Protein AF-A0A9E2RKD8-F1 (afdb_monomer)

Secondary structure (DSSP, 8-state):
-HHHHTT-TTSHHHHHHHHHHHHHHH-------EE-STT-EE---HHHHHHHHHHHHHHHHHHHHHHHHHHHHHHHHSPPPTT-PPPPPS-GGGHHHHHHHHHHHHHHH---HHHHHHHHHHHHHHHT-

pLDDT: mean 76.06, std 11.72, range [47.47, 91.69]

Sequence (129 aa):
AGLALVGLPPFSMFLSEFMVVSALATQSFASDTLHLGRFLTIIIAHDVRSLAIVTVLLVFAAALFGGFTYRLASMVWGTVPDGVRRGEQWDVGHIPLLVTVGAIVGLGLAIPEPVKRLMGRAVAILMVR

Nearest PDB structures (foldseek):
  8ro1-assembly1_A  TM=2.992E-01  e=6.709E+00  Caenorhabditis elegans
  3jb9-assembly1_A  TM=3.550E-01  e=9.077E+00  Schizosaccharomyces pombe 972h-
  7qtt-assembly1_a  TM=3.364E-01  e=9.077E+00  Homo sapiens

Mean predicted aligned error: 11.96 Å

Radius of gyration: 21.63 Å; Cα contacts (8 Å, |Δi|>4): 73; chains: 1; bounding box: 61×38×54 Å

Foldseek 3Di:
DVCLVLLDPLFPSVVVLVVVLVCLQPDQPPDQFDCPDPPDTDRDDRNNVSVVVSVVSVVVSVVSVVVSVVVVCCVVPNDDDPPDDDDDDDDPVCVVVVVVVVVRVVCSVDPDPVNVVVVVVVVVVVVVD

Solvent-accessible surface area (backbone atoms only — not comparable to full-atom values): 7680 Å² total; per-residue (Å²): 103,69,64,43,75,59,36,35,86,69,24,50,50,21,57,52,52,50,50,52,49,51,51,48,63,71,46,80,64,92,67,79,63,58,73,66,57,101,83,44,79,55,76,68,57,56,69,60,53,32,50,49,54,51,49,52,52,51,52,49,51,50,50,52,40,52,55,47,51,54,49,51,48,47,70,76,72,42,81,82,65,87,91,63,77,80,73,85,71,96,52,81,82,51,52,66,55,52,53,50,47,48,48,52,51,48,47,23,74,53,70,55,67,70,58,55,53,51,51,54,52,54,51,53,58,61,74,78,105

Structure (mmCIF, N/CA/C/O backbone):
data_AF-A0A9E2RKD8-F1
#
_entry.id   AF-A0A9E2RKD8-F1
#
loop_
_atom_site.group_PDB
_atom_site.id
_atom_site.type_symbol
_atom_site.label_atom_id
_atom_site.label_alt_id
_atom_site.label_comp_id
_atom_site.label_asym_id
_atom_site.label_entity_id
_atom_site.label_seq_id
_atom_site.pdbx_PDB_ins_code
_atom_site.Cartn_x
_atom_site.Cartn_y
_atom_site.Cartn_z
_atom_site.occupancy
_atom_site.B_iso_or_equiv
_atom_site.auth_seq_id
_atom_site.auth_comp_id
_atom_site.auth_asym_id
_atom_site.auth_atom_id
_atom_site.pdbx_PDB_model_num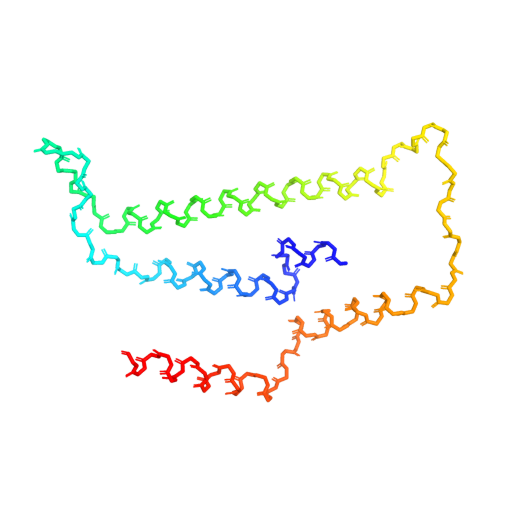
ATOM 1 N N . ALA A 1 1 ? -11.600 -1.571 4.860 1.00 60.06 1 ALA A N 1
ATOM 2 C CA . ALA A 1 1 ? -11.267 -0.560 3.833 1.00 60.06 1 ALA A CA 1
ATOM 3 C C . ALA A 1 1 ? -9.876 0.027 4.044 1.00 60.06 1 ALA A C 1
ATOM 5 O O . ALA A 1 1 ? -9.031 -0.171 3.189 1.00 60.06 1 ALA A O 1
ATOM 6 N N . GLY A 1 2 ? -9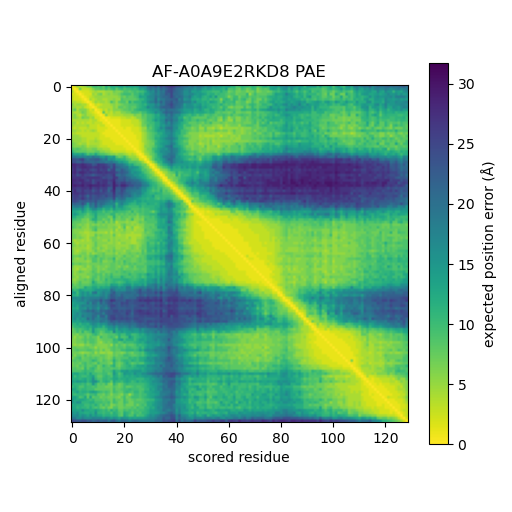.585 0.692 5.166 1.00 66.31 2 GLY A N 1
ATOM 7 C CA . GLY A 1 2 ? -8.310 1.406 5.265 1.00 66.31 2 GLY A CA 1
ATOM 8 C C . GLY A 1 2 ? -7.042 0.528 5.301 1.00 66.31 2 GLY A C 1
ATOM 9 O O . GLY A 1 2 ? -6.042 0.933 4.739 1.00 66.31 2 GLY A O 1
ATOM 10 N N . LEU A 1 3 ? -7.094 -0.719 5.792 1.00 67.44 3 LEU A N 1
ATOM 11 C CA . LEU A 1 3 ? -5.972 -1.668 5.632 1.00 67.44 3 LEU A CA 1
ATOM 12 C C . LEU A 1 3 ? -5.627 -1.950 4.153 1.00 67.44 3 LEU A C 1
ATOM 14 O O . LEU A 1 3 ? -4.468 -2.173 3.824 1.00 67.44 3 LEU A O 1
ATOM 18 N N . ALA A 1 4 ? -6.619 -1.891 3.256 1.00 64.06 4 ALA A N 1
ATOM 19 C CA . ALA A 1 4 ? -6.406 -2.037 1.818 1.00 64.06 4 ALA A CA 1
ATOM 20 C C . ALA A 1 4 ? -5.774 -0.789 1.186 1.00 64.06 4 ALA A C 1
ATOM 22 O O . ALA A 1 4 ? -5.008 -0.924 0.241 1.00 64.06 4 ALA A O 1
ATOM 23 N N . LEU A 1 5 ? -6.062 0.405 1.724 1.00 66.50 5 LEU A N 1
ATOM 24 C CA . LEU A 1 5 ? -5.463 1.670 1.272 1.00 66.50 5 LEU A CA 1
ATOM 25 C C . LEU A 1 5 ? -3.979 1.786 1.614 1.00 66.50 5 LEU A C 1
ATOM 27 O O . LEU A 1 5 ? -3.271 2.577 1.011 1.00 66.50 5 LEU A O 1
ATOM 31 N N . VAL A 1 6 ? -3.523 1.033 2.607 1.00 71.06 6 VAL A N 1
ATOM 32 C CA . VAL A 1 6 ? -2.149 1.117 3.116 1.00 71.06 6 VAL A CA 1
ATOM 33 C C . VAL A 1 6 ? -1.266 0.043 2.479 1.00 71.06 6 VAL A C 1
ATOM 35 O O . VAL A 1 6 ? -0.122 -0.146 2.867 1.00 71.06 6 VAL A O 1
ATOM 38 N N . GLY A 1 7 ? -1.801 -0.689 1.498 1.00 65.50 7 GLY A N 1
ATOM 39 C CA . GLY A 1 7 ? -1.028 -1.693 0.784 1.00 65.50 7 GLY A CA 1
ATOM 40 C C . GLY A 1 7 ? -0.624 -2.860 1.682 1.00 65.50 7 GLY A C 1
ATOM 41 O O . GLY A 1 7 ? 0.486 -3.357 1.571 1.00 65.50 7 GLY A O 1
ATOM 42 N N . LEU A 1 8 ? -1.493 -3.336 2.580 1.00 74.12 8 LEU A N 1
ATOM 43 C CA . LEU A 1 8 ? -1.217 -4.596 3.276 1.00 74.12 8 LEU A CA 1
ATOM 44 C C . LEU A 1 8 ? -1.438 -5.813 2.354 1.00 74.12 8 LEU A C 1
ATOM 46 O O . LEU A 1 8 ? -2.388 -5.822 1.562 1.00 74.12 8 LEU A O 1
ATOM 50 N N . PRO A 1 9 ? -0.651 -6.898 2.486 1.00 68.19 9 PRO A N 1
ATOM 51 C CA . PRO A 1 9 ? -1.057 -8.198 1.955 1.00 68.19 9 PRO A CA 1
ATOM 52 C C . PRO A 1 9 ? -2.385 -8.599 2.623 1.00 68.19 9 PRO A C 1
ATOM 54 O O . PRO A 1 9 ? -2.504 -8.416 3.839 1.00 68.19 9 PRO A O 1
ATOM 57 N N . PRO A 1 10 ? -3.401 -9.134 1.916 1.00 62.75 10 PRO A N 1
ATOM 58 C CA . PRO A 1 10 ? -3.460 -9.629 0.533 1.00 62.75 10 PRO A CA 1
ATOM 59 C C . PRO A 1 10 ? -4.192 -8.682 -0.453 1.00 62.75 10 PRO A C 1
ATOM 61 O O . PRO A 1 10 ? -4.844 -9.139 -1.393 1.00 62.75 10 PRO A O 1
ATOM 64 N N . PHE A 1 11 ? -4.182 -7.366 -0.222 1.00 73.94 11 PHE A N 1
ATOM 65 C CA . PHE A 1 11 ? -4.955 -6.421 -1.035 1.00 73.94 11 PHE A CA 1
ATOM 66 C C . PHE A 1 11 ? -4.253 -6.079 -2.359 1.00 73.94 11 PHE A C 1
ATOM 68 O O . PHE A 1 11 ? -3.028 -6.047 -2.447 1.00 73.94 11 PHE A O 1
ATOM 75 N N . SER A 1 12 ? -5.030 -5.765 -3.398 1.00 70.00 12 SER A N 1
ATOM 76 C CA . SER A 1 12 ? -4.511 -5.465 -4.745 1.00 70.00 12 SER A CA 1
ATOM 77 C C . SER A 1 12 ? -3.537 -4.279 -4.788 1.00 70.00 12 SER A C 1
ATOM 79 O O . SER A 1 12 ? -2.617 -4.273 -5.605 1.00 70.00 12 SER A O 1
ATOM 81 N N . MET A 1 13 ? -3.698 -3.302 -3.890 1.00 75.88 13 MET A N 1
ATOM 82 C CA . MET A 1 13 ? -2.819 -2.132 -3.790 1.00 75.88 13 MET A CA 1
ATOM 83 C C . MET A 1 13 ? -1.384 -2.514 -3.394 1.00 75.88 13 MET A C 1
ATOM 85 O O . MET A 1 13 ? -0.442 -2.008 -3.998 1.00 75.88 13 MET A O 1
ATOM 89 N N . PHE A 1 14 ? -1.216 -3.493 -2.493 1.00 76.62 14 PHE A N 1
ATOM 90 C CA . PHE A 1 14 ? 0.099 -4.031 -2.121 1.00 76.62 14 PHE A CA 1
ATOM 91 C C . PHE A 1 14 ? 0.832 -4.627 -3.324 1.00 76.62 14 PHE A C 1
ATOM 93 O O . PHE A 1 14 ? 2.001 -4.335 -3.553 1.00 76.62 14 PHE A O 1
ATOM 100 N N . LEU A 1 15 ? 0.138 -5.450 -4.120 1.00 72.38 15 LEU A N 1
ATOM 101 C CA . LEU A 1 15 ? 0.718 -6.080 -5.309 1.00 72.38 15 LEU A CA 1
ATOM 102 C C . LEU A 1 15 ? 1.177 -5.035 -6.331 1.00 72.38 15 LEU A C 1
ATOM 104 O O . LEU A 1 15 ? 2.231 -5.200 -6.940 1.00 72.38 15 LEU A O 1
ATOM 108 N N . SER A 1 16 ? 0.409 -3.956 -6.503 1.00 79.69 16 SER A N 1
ATOM 109 C CA . SER A 1 16 ? 0.779 -2.852 -7.390 1.00 79.69 16 SER A CA 1
ATOM 110 C C . SER A 1 16 ? 2.036 -2.132 -6.901 1.00 79.69 16 SER A C 1
ATOM 112 O O . SER A 1 16 ? 2.967 -1.938 -7.680 1.00 79.69 16 SER A O 1
ATOM 114 N N . GLU A 1 17 ? 2.086 -1.759 -5.622 1.00 79.38 17 GLU A N 1
ATOM 115 C CA . GLU A 1 17 ? 3.249 -1.084 -5.035 1.00 79.38 17 GLU A CA 1
ATOM 116 C C . GLU A 1 17 ? 4.491 -1.978 -5.069 1.00 79.38 17 GLU A C 1
ATOM 118 O O . GLU A 1 17 ? 5.556 -1.533 -5.488 1.00 79.38 17 GLU A O 1
ATOM 123 N N . PHE A 1 18 ? 4.349 -3.262 -4.736 1.00 80.25 18 PHE A N 1
ATOM 124 C CA . PHE A 1 18 ? 5.441 -4.228 -4.808 1.00 80.25 18 PHE A CA 1
ATOM 125 C C . PHE A 1 18 ? 5.963 -4.403 -6.240 1.00 80.25 18 PHE A C 1
ATOM 127 O O . PHE A 1 18 ? 7.175 -4.409 -6.454 1.00 80.25 18 PHE A O 1
ATOM 134 N N . MET A 1 19 ? 5.076 -4.483 -7.239 1.00 82.62 19 MET A N 1
ATOM 135 C CA . MET A 1 19 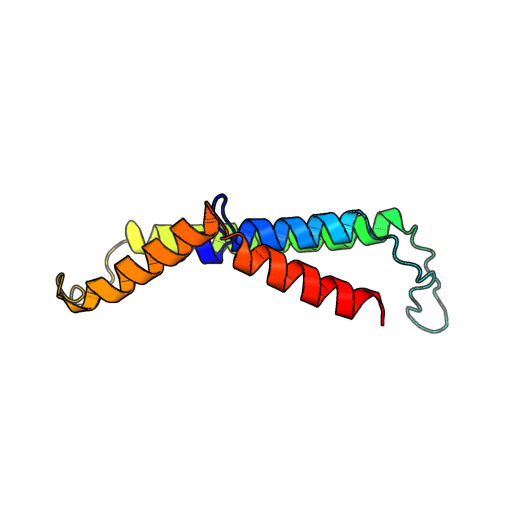? 5.488 -4.531 -8.645 1.00 82.62 19 MET A CA 1
ATOM 136 C C . MET A 1 19 ? 6.247 -3.267 -9.055 1.00 82.62 19 MET A C 1
ATOM 138 O O . MET A 1 19 ? 7.300 -3.385 -9.677 1.00 82.62 19 MET A O 1
ATOM 142 N N . VAL A 1 20 ? 5.785 -2.079 -8.655 1.00 83.00 20 VAL A N 1
ATOM 143 C CA . VAL A 1 20 ? 6.484 -0.813 -8.933 1.00 83.00 20 VAL A CA 1
ATOM 144 C C . VAL A 1 20 ? 7.862 -0.786 -8.271 1.00 83.00 20 VAL A C 1
ATOM 146 O O . VAL A 1 20 ? 8.845 -0.471 -8.936 1.00 83.00 20 VAL A O 1
ATOM 149 N N . VAL A 1 21 ? 7.961 -1.164 -6.994 1.00 81.94 21 VAL A N 1
ATOM 150 C CA . VAL A 1 21 ? 9.236 -1.205 -6.259 1.00 81.94 21 VAL A CA 1
ATOM 151 C C . VAL A 1 21 ? 10.199 -2.218 -6.865 1.00 81.94 21 VAL A C 1
ATOM 153 O O . VAL A 1 21 ? 11.375 -1.910 -7.038 1.00 81.94 21 VAL A O 1
ATOM 156 N N . SER A 1 22 ? 9.712 -3.407 -7.225 1.00 78.75 22 SER A N 1
ATOM 157 C CA . SER A 1 22 ? 10.532 -4.445 -7.855 1.00 78.75 22 SER A CA 1
ATOM 158 C C . SER A 1 22 ? 11.038 -4.005 -9.230 1.00 78.75 22 SER A C 1
ATOM 160 O O . SER A 1 22 ? 12.228 -4.134 -9.508 1.00 78.75 22 SER A O 1
ATOM 162 N N . ALA A 1 23 ? 10.178 -3.389 -10.048 1.00 80.00 23 ALA A N 1
ATOM 163 C CA . ALA A 1 23 ? 10.564 -2.832 -11.336 1.00 80.00 23 ALA A CA 1
ATOM 164 C C . ALA A 1 23 ? 11.634 -1.746 -11.165 1.00 80.00 23 ALA A C 1
ATOM 166 O O . ALA A 1 23 ? 12.659 -1.791 -11.842 1.00 80.00 23 ALA A O 1
ATOM 167 N N . LEU A 1 24 ? 11.440 -0.833 -10.209 1.00 75.69 24 LEU A N 1
ATOM 168 C CA . LEU A 1 24 ? 12.384 0.235 -9.884 1.00 75.69 24 LEU A CA 1
ATOM 169 C C . LEU A 1 24 ? 13.740 -0.310 -9.418 1.00 75.69 24 LEU A C 1
ATOM 171 O O . LEU A 1 24 ? 14.781 0.164 -9.864 1.00 75.69 24 LEU A O 1
ATOM 175 N N . ALA A 1 25 ? 13.725 -1.340 -8.569 1.00 72.31 25 ALA A N 1
ATOM 176 C CA . ALA A 1 25 ? 14.930 -1.999 -8.077 1.00 72.31 25 ALA A CA 1
ATOM 177 C C . ALA A 1 25 ? 15.719 -2.680 -9.206 1.00 72.31 25 ALA A C 1
ATOM 179 O O . ALA A 1 25 ? 16.945 -2.684 -9.182 1.00 72.31 25 ALA A O 1
ATOM 180 N N . THR A 1 26 ? 15.027 -3.227 -10.210 1.00 72.81 26 THR A N 1
ATOM 181 C CA . THR A 1 26 ? 15.659 -3.861 -11.382 1.00 72.81 26 THR A CA 1
ATOM 182 C C . THR A 1 26 ? 16.023 -2.883 -12.504 1.00 72.81 26 THR A C 1
ATOM 184 O O . THR A 1 26 ? 16.731 -3.262 -13.437 1.00 72.81 26 THR A O 1
ATOM 187 N N . GLN A 1 27 ? 15.551 -1.633 -12.450 1.00 68.38 27 GLN A N 1
ATOM 188 C CA . GLN A 1 27 ? 15.784 -0.642 -13.497 1.00 68.38 27 GLN A CA 1
ATOM 189 C C . GLN A 1 27 ? 17.164 0.013 -13.340 1.00 68.38 27 GLN A C 1
ATOM 191 O O . GLN A 1 27 ? 17.451 0.681 -12.347 1.00 68.38 27 GLN A O 1
ATOM 196 N N . SER A 1 28 ? 18.009 -0.126 -14.367 1.00 56.91 28 SER A N 1
ATOM 197 C CA . SER A 1 28 ? 19.261 0.628 -14.479 1.00 56.91 28 SER A CA 1
ATOM 198 C C . SER A 1 28 ? 18.969 2.040 -14.995 1.00 56.91 28 SER A C 1
ATOM 200 O O . SER A 1 28 ? 18.562 2.230 -16.144 1.00 56.91 28 SER A O 1
ATOM 202 N N . PHE A 1 29 ? 19.132 3.048 -14.137 1.00 58.78 29 PHE A N 1
ATOM 203 C CA . PHE A 1 29 ? 18.935 4.450 -14.509 1.00 58.78 29 PHE A CA 1
ATOM 204 C C . PHE A 1 29 ? 20.136 4.972 -15.307 1.00 58.78 29 PHE A C 1
ATOM 206 O O . PHE A 1 29 ? 21.134 5.408 -14.728 1.00 58.78 29 PHE A O 1
ATOM 213 N N . ALA A 1 30 ? 20.014 4.977 -16.635 1.00 48.84 30 ALA A N 1
ATOM 214 C CA . ALA A 1 30 ? 20.993 5.498 -17.594 1.00 48.84 30 ALA A CA 1
ATOM 215 C C . ALA A 1 30 ? 21.052 7.045 -17.624 1.00 48.84 30 ALA A C 1
ATOM 217 O O . ALA A 1 30 ? 20.830 7.682 -18.652 1.00 48.84 30 ALA A O 1
ATOM 218 N N . SER A 1 31 ? 21.291 7.692 -16.483 1.00 47.47 31 SER A N 1
ATOM 219 C CA . SER A 1 31 ? 21.522 9.144 -16.417 1.00 47.47 31 SER A CA 1
ATOM 220 C C . SER A 1 31 ? 22.723 9.436 -15.526 1.00 47.47 31 SER A C 1
ATOM 222 O O . SER A 1 31 ? 22.598 9.554 -14.302 1.00 47.47 31 SER A O 1
ATOM 224 N N . ASP A 1 32 ? 23.877 9.517 -16.184 1.00 51.25 32 ASP A N 1
ATOM 225 C CA . ASP A 1 32 ? 25.227 9.494 -15.611 1.00 51.25 32 ASP A CA 1
ATOM 226 C C . ASP A 1 32 ? 25.649 10.725 -14.805 1.00 51.25 32 ASP A C 1
ATOM 228 O O . ASP A 1 32 ? 26.680 10.692 -14.141 1.00 51.25 32 ASP A O 1
ATOM 232 N N . THR A 1 33 ? 24.891 11.818 -14.786 1.00 53.25 33 THR A N 1
ATOM 233 C CA . THR A 1 33 ? 25.367 13.037 -14.119 1.00 53.25 33 THR A CA 1
ATOM 234 C C . THR A 1 33 ? 24.230 13.810 -13.471 1.00 53.25 33 THR A C 1
ATOM 236 O O . THR A 1 33 ?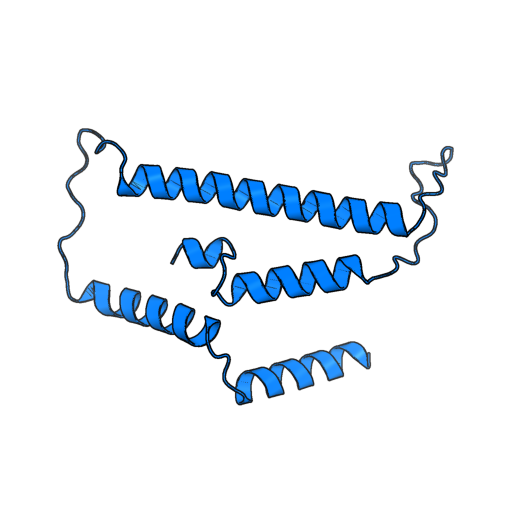 23.367 14.387 -14.129 1.00 53.25 33 THR A O 1
ATOM 239 N N . LEU A 1 34 ? 24.235 13.860 -12.138 1.00 52.41 34 LEU A N 1
ATOM 240 C CA . LEU A 1 34 ? 23.438 14.838 -11.409 1.00 52.41 34 LEU A CA 1
ATOM 241 C C . LEU A 1 34 ? 24.225 16.152 -11.438 1.00 52.41 34 LEU A C 1
ATOM 243 O O . LEU A 1 34 ? 25.191 16.327 -10.699 1.00 52.41 34 LEU A O 1
ATOM 247 N N . HIS A 1 35 ? 23.855 17.054 -12.347 1.00 50.41 35 HIS A N 1
ATOM 248 C CA . HIS A 1 35 ? 24.453 18.385 -12.439 1.00 50.41 35 HIS A CA 1
ATOM 249 C C . HIS A 1 35 ? 23.918 19.275 -11.309 1.00 50.41 35 HIS A C 1
ATOM 251 O O . HIS A 1 35 ? 22.988 20.059 -11.506 1.00 50.41 35 HIS A O 1
ATOM 257 N N . LEU A 1 36 ? 24.496 19.167 -10.110 1.00 53.53 36 LEU A N 1
ATOM 258 C CA . LEU A 1 36 ? 24.217 20.092 -9.010 1.00 53.53 36 LEU A CA 1
ATOM 259 C C . LEU A 1 36 ? 25.048 21.376 -9.212 1.00 53.53 36 LEU A C 1
ATOM 261 O O . LEU A 1 36 ? 26.051 21.622 -8.546 1.00 53.53 36 LEU A O 1
ATOM 265 N N . GLY A 1 37 ? 24.654 22.180 -10.204 1.00 55.22 37 GLY A N 1
ATOM 266 C CA . GLY A 1 37 ? 25.365 23.400 -10.597 1.00 55.22 37 GLY A CA 1
ATOM 267 C C . GLY A 1 37 ? 26.670 23.154 -11.371 1.00 55.22 37 GLY A C 1
ATOM 268 O O . GLY A 1 37 ? 27.179 22.041 -11.467 1.00 55.22 37 GLY A O 1
ATOM 269 N N . ARG A 1 38 ? 27.223 24.231 -11.949 1.00 59.00 38 ARG A N 1
ATOM 270 C CA . ARG A 1 38 ? 28.363 24.231 -12.896 1.00 59.00 38 ARG A CA 1
ATOM 271 C C . ARG A 1 38 ? 29.684 23.649 -12.348 1.00 59.00 38 ARG A C 1
ATOM 273 O O . ARG A 1 38 ? 30.635 23.541 -13.110 1.00 59.00 38 ARG A O 1
ATOM 280 N N . PHE A 1 39 ? 29.771 23.294 -11.066 1.00 53.25 39 PHE A N 1
ATOM 281 C CA . PHE A 1 39 ? 31.051 23.016 -10.400 1.00 53.25 39 PHE A CA 1
ATOM 282 C C . PHE A 1 39 ? 31.182 21.654 -9.705 1.00 53.25 39 PHE A C 1
ATOM 284 O O . PHE A 1 39 ? 32.301 21.305 -9.340 1.00 53.25 39 PHE A O 1
ATOM 291 N N . LEU A 1 40 ? 30.113 20.870 -9.530 1.00 49.84 40 LEU A N 1
ATOM 292 C CA . LEU A 1 40 ? 30.202 19.607 -8.788 1.00 49.84 40 LEU A CA 1
ATOM 293 C C . LEU A 1 40 ? 29.488 18.470 -9.526 1.00 49.84 40 LEU A C 1
ATOM 295 O O . LEU A 1 40 ? 28.281 18.275 -9.396 1.00 49.84 40 LEU A O 1
ATOM 299 N N . THR A 1 41 ? 30.253 17.702 -10.299 1.00 52.59 41 THR A N 1
ATOM 300 C CA . THR A 1 41 ? 29.772 16.470 -10.931 1.00 52.59 41 THR A CA 1
ATOM 301 C C . THR A 1 41 ? 30.015 15.307 -9.972 1.00 52.59 41 THR A C 1
ATOM 303 O O . THR A 1 41 ? 31.131 14.801 -9.877 1.00 52.59 41 THR A O 1
ATOM 306 N N . ILE A 1 42 ? 28.987 14.893 -9.228 1.00 58.97 42 ILE A N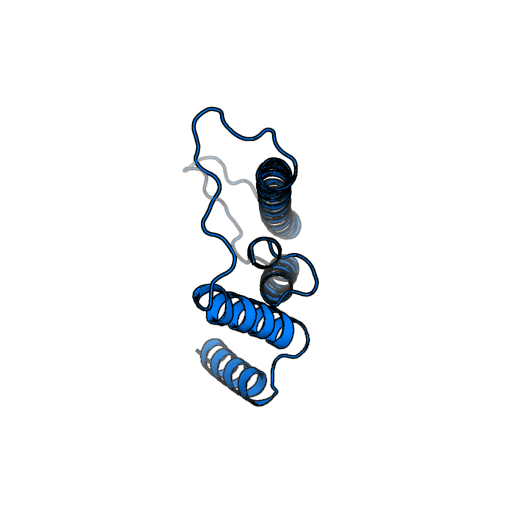 1
ATOM 307 C CA . ILE A 1 42 ? 29.052 13.682 -8.400 1.00 58.97 42 ILE A CA 1
ATOM 308 C C . ILE A 1 42 ? 28.694 12.490 -9.294 1.00 58.97 42 ILE A C 1
ATOM 310 O O . ILE A 1 42 ? 27.552 12.361 -9.738 1.00 58.97 42 ILE A O 1
ATOM 314 N N . ILE A 1 43 ? 29.672 11.622 -9.559 1.00 56.50 43 ILE A N 1
ATOM 315 C CA . ILE A 1 43 ? 29.478 10.358 -10.278 1.00 56.50 43 ILE A CA 1
ATOM 316 C C . ILE A 1 43 ? 28.883 9.363 -9.276 1.00 56.50 43 ILE A C 1
ATOM 318 O O . ILE A 1 43 ? 29.595 8.747 -8.486 1.00 56.50 43 ILE A O 1
ATOM 322 N N . ILE A 1 44 ? 27.555 9.274 -9.236 1.00 59.25 44 ILE A N 1
ATOM 323 C CA . ILE A 1 44 ? 26.843 8.317 -8.380 1.00 59.25 44 ILE A CA 1
ATOM 324 C C . ILE A 1 44 ? 26.701 7.017 -9.169 1.00 59.25 44 ILE A C 1
ATOM 326 O O . ILE A 1 44 ? 26.039 7.013 -10.204 1.00 59.25 44 ILE A O 1
ATOM 330 N N . ALA A 1 45 ? 27.279 5.923 -8.666 1.00 59.94 45 ALA A N 1
ATOM 331 C CA . ALA A 1 45 ? 27.090 4.592 -9.239 1.00 59.94 45 ALA A CA 1
ATOM 332 C C . ALA A 1 45 ? 25.590 4.243 -9.338 1.00 59.94 45 ALA A C 1
ATOM 334 O O . ALA A 1 45 ? 24.826 4.487 -8.397 1.00 59.94 45 ALA A O 1
ATOM 335 N N . HIS A 1 46 ? 25.167 3.675 -10.471 1.00 60.44 46 HIS A N 1
ATOM 336 C CA . HIS A 1 46 ? 23.753 3.422 -10.794 1.00 60.44 46 HIS A CA 1
ATOM 337 C C . HIS A 1 46 ? 23.024 2.587 -9.728 1.00 60.44 46 HIS A C 1
ATOM 339 O O . HIS A 1 46 ? 21.881 2.900 -9.383 1.00 60.44 46 HIS A O 1
ATOM 345 N N . ASP A 1 47 ? 23.712 1.606 -9.137 1.00 61.44 47 ASP A N 1
ATOM 346 C CA . ASP A 1 47 ? 23.167 0.744 -8.081 1.00 61.44 47 ASP A CA 1
ATOM 347 C C . ASP A 1 47 ? 22.815 1.536 -6.815 1.00 61.44 47 ASP A C 1
ATOM 349 O O . ASP A 1 47 ? 21.771 1.320 -6.200 1.00 61.44 47 ASP A O 1
ATOM 353 N N . VAL A 1 48 ? 23.643 2.524 -6.457 1.00 67.62 48 VAL A N 1
ATOM 354 C CA . VAL A 1 48 ? 23.450 3.344 -5.252 1.00 67.62 48 VAL A CA 1
ATOM 355 C C . VAL A 1 48 ? 22.232 4.255 -5.404 1.00 67.62 48 VAL A C 1
ATOM 357 O O . VAL A 1 48 ? 21.501 4.469 -4.438 1.00 67.62 48 VAL A O 1
ATOM 360 N N . ARG A 1 49 ? 21.965 4.764 -6.615 1.00 67.38 49 ARG A N 1
ATOM 361 C CA . ARG A 1 49 ? 20.792 5.613 -6.875 1.00 67.38 49 ARG A CA 1
ATOM 362 C C . ARG A 1 49 ? 19.490 4.819 -6.810 1.00 67.38 49 ARG A C 1
ATOM 364 O O . ARG A 1 49 ? 18.561 5.270 -6.145 1.00 67.38 49 ARG A O 1
ATOM 371 N N . SER A 1 50 ? 19.416 3.667 -7.480 1.00 68.31 50 SER A N 1
ATOM 372 C CA . SER A 1 50 ? 18.212 2.824 -7.434 1.00 68.31 50 SER A CA 1
ATOM 373 C C . SER A 1 50 ? 17.916 2.391 -5.996 1.00 68.31 50 SER A C 1
ATOM 375 O O . SER A 1 50 ? 16.805 2.593 -5.501 1.00 68.31 50 SER A O 1
ATOM 377 N N . LEU A 1 51 ? 18.946 1.942 -5.271 1.00 77.56 51 LEU A N 1
ATOM 378 C CA . LEU A 1 51 ? 18.826 1.556 -3.868 1.00 77.56 51 LEU A CA 1
ATOM 379 C C . LEU A 1 51 ? 18.368 2.731 -2.992 1.00 77.56 51 LEU A C 1
ATOM 381 O O . LEU A 1 51 ? 17.499 2.546 -2.140 1.00 77.56 51 LEU A O 1
ATOM 385 N N . ALA A 1 52 ? 18.872 3.946 -3.228 1.00 80.88 52 ALA A N 1
ATOM 386 C CA . ALA A 1 52 ? 18.424 5.138 -2.511 1.00 80.88 52 ALA A CA 1
ATOM 387 C C . ALA A 1 52 ? 16.939 5.450 -2.762 1.00 80.88 52 ALA A C 1
ATOM 389 O O . ALA A 1 52 ? 16.206 5.691 -1.803 1.00 80.88 52 ALA A O 1
ATOM 390 N N . ILE A 1 53 ? 16.466 5.403 -4.013 1.00 80.44 53 ILE A N 1
ATOM 391 C CA . ILE A 1 53 ? 15.053 5.678 -4.330 1.00 80.44 53 ILE A CA 1
ATOM 392 C C . ILE A 1 53 ? 14.147 4.595 -3.726 1.00 80.44 53 ILE A C 1
ATOM 394 O O . ILE A 1 53 ? 13.142 4.927 -3.095 1.00 80.44 53 ILE A O 1
ATOM 398 N N . VAL A 1 54 ? 14.518 3.316 -3.853 1.00 83.19 54 VAL A N 1
ATOM 399 C CA . VAL A 1 54 ? 13.790 2.197 -3.230 1.00 83.19 54 VAL A CA 1
ATOM 400 C C . VAL A 1 54 ? 13.732 2.372 -1.714 1.00 83.19 54 VAL A C 1
ATOM 402 O O . VAL A 1 54 ? 12.665 2.238 -1.122 1.00 83.19 54 VAL A O 1
ATOM 405 N N . THR A 1 55 ? 14.850 2.736 -1.086 1.00 85.00 55 THR A N 1
ATOM 406 C CA . THR A 1 55 ? 14.913 2.967 0.364 1.00 85.00 55 THR A CA 1
ATOM 407 C C . THR A 1 55 ? 13.989 4.105 0.785 1.00 85.00 55 THR A C 1
ATOM 409 O O . THR A 1 55 ? 13.224 3.942 1.732 1.00 85.00 55 THR A O 1
ATOM 412 N N . VAL A 1 56 ? 14.000 5.235 0.070 1.00 87.25 56 VAL A N 1
ATOM 413 C CA . VAL A 1 56 ? 13.091 6.359 0.346 1.00 87.25 56 VAL A CA 1
ATOM 414 C C . VAL A 1 56 ? 11.635 5.913 0.229 1.00 87.25 56 VAL A C 1
ATOM 416 O O . VAL A 1 56 ? 10.842 6.186 1.129 1.00 87.25 56 VAL A O 1
ATOM 419 N N . LEU A 1 57 ? 11.283 5.186 -0.833 1.00 84.50 57 LEU A N 1
ATOM 420 C CA . LEU A 1 57 ? 9.920 4.703 -1.042 1.00 84.50 57 LEU A CA 1
ATOM 421 C C . LEU A 1 57 ? 9.484 3.743 0.076 1.00 84.50 57 LEU A C 1
ATOM 423 O O . LEU A 1 57 ? 8.391 3.902 0.617 1.00 84.50 57 LEU A O 1
ATOM 427 N N . LEU A 1 58 ? 10.350 2.815 0.492 1.00 85.38 58 LEU A N 1
ATOM 428 C CA . LEU A 1 58 ? 10.079 1.906 1.610 1.00 85.38 58 LEU A CA 1
ATOM 429 C C . LEU A 1 58 ? 9.917 2.645 2.944 1.00 85.38 58 LEU A C 1
ATOM 431 O O . LEU A 1 58 ? 9.034 2.298 3.726 1.00 85.38 58 LEU A O 1
ATOM 435 N N . VAL A 1 59 ? 10.719 3.682 3.201 1.00 88.88 59 VAL A N 1
ATOM 436 C CA . VAL A 1 59 ? 10.574 4.524 4.400 1.00 88.88 59 VAL A CA 1
ATOM 437 C C . VAL A 1 59 ? 9.229 5.251 4.392 1.00 88.88 59 VAL A C 1
ATOM 439 O O . VAL A 1 59 ? 8.536 5.260 5.411 1.00 88.88 59 VAL A O 1
ATOM 442 N N . PHE A 1 60 ? 8.819 5.811 3.252 1.00 85.81 60 PHE A N 1
ATOM 443 C CA . PHE A 1 60 ? 7.499 6.429 3.107 1.00 85.81 60 PHE A CA 1
ATOM 444 C C . PHE A 1 60 ? 6.369 5.418 3.312 1.00 85.81 60 PHE A C 1
ATOM 446 O O . PHE A 1 60 ? 5.434 5.703 4.061 1.00 85.81 60 PHE A O 1
ATOM 453 N N . ALA A 1 61 ? 6.469 4.230 2.714 1.00 82.50 61 ALA A N 1
ATOM 454 C CA . ALA A 1 61 ? 5.493 3.160 2.898 1.00 82.50 61 ALA A CA 1
ATOM 455 C C . ALA A 1 61 ? 5.382 2.752 4.378 1.00 82.50 61 ALA A C 1
ATOM 457 O O . ALA A 1 61 ? 4.278 2.670 4.915 1.00 82.50 61 ALA A O 1
ATOM 458 N N . ALA A 1 62 ? 6.511 2.592 5.076 1.00 85.81 62 ALA A N 1
ATOM 459 C CA . ALA A 1 62 ? 6.538 2.288 6.506 1.00 85.81 62 ALA A CA 1
ATOM 460 C C . ALA A 1 62 ? 5.919 3.409 7.359 1.00 85.81 62 ALA A C 1
ATOM 462 O O . ALA A 1 62 ? 5.155 3.128 8.284 1.00 85.81 62 ALA A O 1
ATOM 463 N N . ALA A 1 63 ? 6.199 4.677 7.042 1.00 88.38 63 ALA A N 1
ATOM 464 C CA . ALA A 1 63 ? 5.625 5.821 7.746 1.00 88.38 63 ALA A CA 1
ATOM 465 C C . ALA A 1 63 ? 4.104 5.926 7.538 1.00 88.38 63 ALA A C 1
ATOM 467 O O . ALA A 1 63 ? 3.364 6.122 8.504 1.00 88.38 63 ALA A O 1
ATOM 468 N N . LEU A 1 64 ? 3.627 5.744 6.301 1.00 85.75 64 LEU A N 1
ATOM 469 C CA . LEU A 1 64 ? 2.198 5.703 5.979 1.00 85.75 64 LEU A CA 1
ATOM 470 C C . LEU A 1 64 ? 1.510 4.538 6.691 1.00 85.75 64 LEU A C 1
ATOM 472 O O . LEU A 1 64 ? 0.446 4.723 7.286 1.00 85.75 64 LEU A O 1
ATOM 476 N N . PHE A 1 65 ? 2.150 3.368 6.706 1.00 82.38 65 PHE A N 1
ATOM 477 C CA . PHE A 1 65 ? 1.660 2.198 7.421 1.00 82.38 65 PHE A CA 1
ATOM 478 C C . PHE A 1 65 ? 1.546 2.425 8.925 1.00 82.38 65 PHE A C 1
ATOM 480 O O . PHE A 1 65 ? 0.484 2.185 9.511 1.00 82.38 65 PHE A O 1
ATOM 487 N N . GLY A 1 66 ? 2.606 2.935 9.549 1.00 86.19 66 GLY A N 1
ATOM 488 C CA . GLY A 1 66 ? 2.620 3.248 10.974 1.00 86.19 66 GLY A CA 1
ATOM 489 C C . GLY A 1 66 ? 1.578 4.304 11.341 1.00 86.19 66 GLY A C 1
ATOM 490 O O . GLY A 1 66 ? 0.775 4.088 12.249 1.00 86.19 66 GLY A O 1
ATOM 491 N N . GLY A 1 67 ? 1.533 5.415 10.600 1.00 85.94 67 GLY A N 1
ATOM 492 C CA . GLY A 1 67 ? 0.591 6.510 10.843 1.00 85.94 67 GLY A CA 1
ATOM 493 C C . GLY A 1 67 ? -0.867 6.083 10.683 1.00 85.94 67 GLY A C 1
ATOM 494 O O . GLY A 1 67 ? -1.711 6.401 11.526 1.00 85.94 67 GLY A O 1
ATOM 495 N N . PHE A 1 68 ? -1.167 5.301 9.648 1.00 84.75 68 PHE A N 1
ATOM 496 C CA . PHE A 1 68 ? -2.503 4.759 9.454 1.00 84.75 68 PHE A CA 1
ATOM 497 C C . PHE A 1 68 ? -2.889 3.761 10.550 1.00 84.75 68 PHE A C 1
ATOM 499 O O . PHE A 1 68 ? -3.990 3.851 11.091 1.00 84.75 68 PHE A O 1
ATOM 506 N N . THR A 1 69 ? -1.993 2.838 10.909 1.00 84.25 69 THR A N 1
ATOM 507 C CA . THR A 1 69 ? -2.256 1.837 11.955 1.00 84.25 69 THR A CA 1
ATOM 508 C C . THR A 1 69 ? -2.495 2.509 13.302 1.00 84.25 69 THR A C 1
ATOM 510 O O . THR A 1 69 ? -3.456 2.171 13.989 1.00 84.25 69 THR A O 1
ATOM 513 N N . TYR A 1 70 ? -1.699 3.525 13.648 1.00 86.94 70 TYR A N 1
ATOM 514 C CA . TYR A 1 70 ? -1.908 4.347 14.840 1.00 86.94 70 TYR A CA 1
ATOM 515 C C . TYR A 1 70 ? -3.282 5.036 14.830 1.00 86.94 70 TYR A C 1
ATOM 517 O O . TYR A 1 70 ? -4.011 5.035 15.829 1.00 86.94 70 TYR A O 1
ATOM 525 N N . ARG A 1 71 ? -3.683 5.591 13.681 1.00 85.19 71 ARG A N 1
ATOM 526 C CA . ARG A 1 71 ? -4.985 6.248 13.546 1.00 85.19 71 ARG A CA 1
ATOM 527 C C . ARG A 1 71 ? -6.140 5.255 13.648 1.00 85.19 71 ARG A C 1
ATOM 529 O O . ARG A 1 71 ? -7.126 5.534 14.320 1.00 85.19 71 ARG A O 1
ATOM 536 N N . LEU A 1 72 ? -6.020 4.088 13.026 1.00 85.62 72 LEU A N 1
ATOM 537 C CA . LEU A 1 72 ? -7.045 3.053 13.092 1.00 85.62 72 LEU A CA 1
ATOM 538 C C . LEU A 1 72 ? -7.158 2.488 14.511 1.00 85.62 72 LEU A C 1
ATOM 540 O O . LEU A 1 72 ? -8.266 2.328 15.017 1.00 85.62 72 LEU A O 1
ATOM 544 N N . ALA A 1 73 ? -6.027 2.275 15.185 1.00 85.44 73 ALA A N 1
ATOM 545 C CA . ALA A 1 73 ? -6.006 1.821 16.566 1.00 85.44 73 ALA A CA 1
ATOM 546 C C . ALA A 1 73 ? -6.676 2.827 17.512 1.00 85.44 73 ALA A C 1
ATOM 548 O O . ALA A 1 73 ? -7.498 2.441 18.337 1.00 85.44 73 ALA A O 1
ATOM 549 N N . SER A 1 74 ? -6.397 4.122 17.349 1.00 85.19 74 SER A N 1
ATOM 550 C CA . SER A 1 74 ? -7.057 5.175 18.134 1.00 85.19 74 SER A CA 1
ATOM 551 C C . SER A 1 74 ? -8.537 5.361 17.785 1.00 85.19 74 SER A C 1
ATOM 553 O O . SER A 1 74 ? -9.309 5.754 18.649 1.00 85.19 74 SER A O 1
ATOM 555 N N . MET A 1 75 ? -8.976 5.043 16.565 1.00 84.44 75 MET A N 1
ATOM 556 C CA . MET A 1 75 ? -10.404 5.047 16.218 1.00 84.44 75 MET A CA 1
ATOM 557 C C . MET A 1 75 ? -11.168 3.856 16.810 1.00 84.44 75 MET A C 1
ATOM 559 O O . MET A 1 75 ? -12.320 4.013 17.200 1.00 84.44 75 MET A O 1
ATOM 563 N N . VAL A 1 76 ? -10.553 2.669 16.849 1.00 84.38 76 VAL A N 1
ATOM 564 C CA . VAL A 1 76 ? -11.213 1.430 17.300 1.00 84.38 76 VAL A CA 1
ATOM 565 C C . VAL A 1 76 ? -11.124 1.250 18.817 1.00 84.38 76 VAL A C 1
ATOM 567 O O . VAL A 1 76 ? -12.097 0.833 19.439 1.00 84.38 76 VAL A O 1
ATOM 570 N N . TRP A 1 77 ? -9.971 1.567 19.408 1.00 84.38 77 TRP A N 1
ATOM 571 C CA . TRP A 1 77 ? -9.674 1.352 20.830 1.00 84.38 77 TRP A CA 1
ATOM 572 C C . TRP A 1 77 ? -9.411 2.644 21.612 1.00 84.38 77 TRP A C 1
ATOM 574 O O . TRP A 1 77 ? -9.099 2.580 22.800 1.00 84.38 77 TRP A O 1
ATOM 584 N N . GLY A 1 78 ? -9.500 3.816 20.980 1.00 82.50 78 GLY A N 1
ATOM 585 C CA . GLY A 1 78 ? -9.316 5.084 21.681 1.00 82.50 78 GLY A CA 1
ATOM 586 C C . GLY A 1 78 ? -10.483 5.438 22.596 1.00 82.50 78 GLY A C 1
ATOM 587 O O . GLY A 1 78 ? -11.586 4.898 22.508 1.00 82.50 78 GLY A O 1
ATOM 588 N N . THR A 1 79 ? -10.229 6.386 23.491 1.00 82.38 79 THR A N 1
ATOM 589 C CA . THR A 1 79 ? -11.247 6.954 24.372 1.00 82.38 79 THR A CA 1
ATOM 590 C C . THR A 1 79 ? -12.279 7.724 23.553 1.00 82.38 79 THR A C 1
ATOM 592 O O . THR A 1 79 ? -11.917 8.518 22.682 1.00 82.38 79 THR A O 1
ATOM 595 N N . VAL A 1 80 ? -13.562 7.509 23.842 1.00 78.75 80 VAL A N 1
ATOM 596 C CA . VAL A 1 80 ? -14.661 8.242 23.203 1.00 78.75 80 VAL A CA 1
ATOM 597 C C . VAL A 1 80 ? -14.494 9.741 23.491 1.00 78.75 80 VAL A C 1
ATOM 599 O O . VAL A 1 80 ? -14.367 10.097 24.660 1.00 78.75 80 VAL A O 1
ATOM 602 N N . PRO A 1 81 ? -14.480 10.624 22.474 1.00 78.62 81 PRO A N 1
ATOM 603 C CA . PRO A 1 81 ? -14.413 12.063 22.706 1.00 78.62 81 PRO A CA 1
ATOM 604 C C . PRO A 1 81 ? -15.658 12.557 23.452 1.00 78.62 81 PRO A C 1
ATOM 606 O O . PRO A 1 81 ? -16.787 12.254 23.050 1.00 78.62 81 PRO A O 1
ATOM 609 N N . ASP A 1 82 ? -15.459 13.337 24.514 1.00 80.44 82 ASP A N 1
ATOM 610 C CA . ASP A 1 82 ? -16.557 13.883 25.312 1.00 80.44 82 ASP A CA 1
ATOM 611 C C . ASP A 1 82 ? -17.472 14.774 24.456 1.00 80.44 82 ASP A C 1
ATOM 613 O O . ASP A 1 82 ? -17.018 15.633 23.698 1.00 80.44 82 ASP A O 1
ATOM 617 N N . GLY A 1 83 ? -18.786 14.560 24.561 1.00 79.62 83 GLY A N 1
ATOM 618 C CA . GLY A 1 83 ? -19.799 15.348 23.848 1.00 79.62 83 GLY A CA 1
ATOM 619 C C . GLY A 1 83 ? -20.138 14.881 22.425 1.00 79.62 83 GLY A C 1
ATOM 620 O O . GLY A 1 83 ? -21.014 15.475 21.795 1.00 79.62 83 GLY A O 1
ATOM 621 N N . VAL A 1 84 ? -19.524 13.808 21.911 1.00 77.25 84 VAL A N 1
ATOM 622 C CA . VAL A 1 84 ? -19.873 13.248 20.592 1.00 77.25 84 VAL A CA 1
ATOM 623 C C . VAL A 1 84 ? -20.961 12.179 20.733 1.00 77.25 84 VAL A C 1
ATOM 625 O O . VAL A 1 84 ? -20.750 11.125 21.333 1.00 77.25 84 VAL A O 1
ATOM 628 N N . ARG A 1 85 ? -22.148 12.431 20.159 1.00 70.69 85 ARG A N 1
ATOM 629 C CA . ARG A 1 85 ? -23.221 11.423 20.070 1.00 70.69 85 ARG A CA 1
ATOM 630 C C . ARG A 1 85 ? -22.711 10.191 19.324 1.00 70.69 85 ARG A C 1
ATOM 632 O O . ARG A 1 85 ? -22.081 10.311 18.277 1.00 70.69 85 ARG A O 1
ATOM 639 N N . ARG A 1 86 ? -23.028 9.005 19.852 1.00 67.88 86 ARG A N 1
ATOM 640 C CA . ARG A 1 86 ? -22.704 7.721 19.218 1.00 67.88 86 ARG A CA 1
ATOM 641 C C . ARG A 1 86 ? -23.231 7.715 17.776 1.00 67.88 86 ARG A C 1
ATOM 643 O O . ARG A 1 86 ? -24.358 8.155 17.544 1.00 67.88 86 ARG A O 1
ATOM 650 N N . GLY A 1 87 ? -22.394 7.253 16.845 1.00 69.75 87 GLY A N 1
ATOM 651 C CA . GLY A 1 87 ? -22.728 7.164 15.423 1.00 69.75 87 GLY A CA 1
ATOM 652 C C . GLY A 1 87 ? -23.991 6.341 15.167 1.00 69.75 87 GLY A C 1
ATOM 653 O O . GLY A 1 87 ? -24.426 5.568 16.024 1.00 69.75 87 GLY A O 1
ATOM 654 N N . GLU A 1 88 ? -24.579 6.553 13.993 1.00 69.69 88 GLU A N 1
ATOM 655 C CA . GLU A 1 88 ? -25.820 5.922 13.544 1.00 69.69 88 GLU A CA 1
ATOM 656 C C . GLU A 1 88 ? -25.765 4.398 13.723 1.00 69.69 88 GLU A C 1
ATOM 658 O O . GLU A 1 88 ? -24.763 3.750 13.411 1.00 69.69 88 GLU A O 1
ATOM 663 N N . GLN A 1 89 ? -26.817 3.831 14.321 1.00 72.94 89 GLN A N 1
ATOM 664 C CA . GLN A 1 89 ? -26.902 2.387 14.521 1.00 72.94 89 GLN A CA 1
ATOM 665 C C . GLN A 1 89 ? -27.092 1.692 13.169 1.00 72.94 89 GLN A C 1
ATOM 667 O O . GLN A 1 89 ? -27.551 2.301 12.210 1.00 72.94 89 GLN A O 1
ATOM 672 N N . TRP A 1 90 ? -26.694 0.422 13.098 1.00 68.94 90 TRP A N 1
ATOM 673 C CA . TRP A 1 90 ? -26.690 -0.383 11.879 1.00 68.94 90 TRP A CA 1
ATOM 674 C C . TRP A 1 90 ? -28.006 -0.280 11.091 1.00 68.94 90 TRP A C 1
ATOM 676 O O . TRP A 1 90 ? -29.011 -0.876 11.470 1.00 68.94 90 TRP A O 1
ATOM 686 N N . ASP A 1 91 ? -27.968 0.458 9.982 1.00 78.69 91 ASP A N 1
ATOM 687 C CA . ASP A 1 91 ? -29.069 0.598 9.028 1.00 78.69 91 ASP A CA 1
ATOM 688 C C . ASP A 1 91 ? -28.713 -0.033 7.667 1.00 78.69 91 ASP A C 1
ATOM 690 O O . ASP A 1 91 ? -27.542 -0.306 7.370 1.00 78.69 91 ASP A O 1
ATOM 694 N N . VAL A 1 92 ? -29.715 -0.230 6.810 1.00 80.38 92 VAL A N 1
ATOM 695 C CA . VAL A 1 92 ? -29.628 -0.753 5.433 1.00 80.38 92 VAL A CA 1
ATOM 696 C C . VAL A 1 92 ? -28.558 -0.022 4.598 1.00 80.38 92 VAL A C 1
ATOM 698 O O . VAL A 1 92 ? -27.949 -0.619 3.707 1.00 80.38 92 VAL A O 1
ATOM 701 N N . GLY A 1 93 ? -28.233 1.229 4.944 1.00 77.94 93 GLY A N 1
ATOM 702 C CA . GLY A 1 93 ? -27.141 2.013 4.355 1.00 77.94 93 GLY A CA 1
ATOM 703 C C . GLY A 1 93 ? -25.729 1.413 4.487 1.00 77.94 93 GLY A C 1
ATOM 704 O O . GLY A 1 93 ? -24.828 1.829 3.761 1.00 77.94 93 GLY A O 1
ATOM 705 N N . HIS A 1 94 ? -25.511 0.403 5.337 1.00 84.06 94 HIS A N 1
ATOM 706 C CA . HIS A 1 94 ? -24.213 -0.278 5.471 1.00 84.06 94 HIS A CA 1
ATOM 707 C C . HIS A 1 94 ? -23.984 -1.375 4.413 1.00 84.06 94 HIS A C 1
ATOM 709 O O . HIS A 1 94 ? -22.845 -1.816 4.218 1.00 84.06 94 HIS A O 1
ATOM 715 N N . ILE A 1 95 ? -25.031 -1.797 3.689 1.00 88.38 95 ILE A N 1
ATOM 716 C CA . ILE A 1 95 ? -24.946 -2.856 2.668 1.00 88.38 95 ILE A CA 1
ATOM 717 C C . ILE A 1 95 ? -23.985 -2.483 1.525 1.00 88.38 95 ILE A C 1
ATOM 719 O O . ILE A 1 95 ? -23.089 -3.280 1.240 1.00 88.38 95 ILE A O 1
ATOM 723 N N . PRO A 1 96 ? -24.069 -1.294 0.892 1.00 88.94 96 PRO A N 1
ATOM 724 C CA . PRO A 1 96 ? -23.134 -0.911 -0.170 1.00 88.94 96 PRO A CA 1
ATOM 725 C C . PRO A 1 96 ? -21.674 -0.894 0.299 1.00 88.94 96 PRO A C 1
ATOM 727 O O . PRO A 1 96 ? -20.762 -1.231 -0.460 1.00 88.94 96 PRO A O 1
ATOM 730 N N . LEU A 1 97 ? -21.445 -0.543 1.567 1.00 86.56 97 LEU A N 1
ATOM 731 C CA . LEU A 1 97 ? -20.115 -0.493 2.169 1.00 86.56 97 LEU A CA 1
ATOM 732 C C . LEU A 1 97 ? -19.540 -1.909 2.321 1.00 86.56 97 LEU A C 1
ATOM 734 O O . LEU A 1 97 ? -18.408 -2.159 1.902 1.00 86.56 97 LEU A O 1
ATOM 738 N N . LEU A 1 98 ? -20.342 -2.855 2.821 1.00 87.44 98 LEU A N 1
ATOM 739 C CA . LEU A 1 98 ? -19.972 -4.273 2.870 1.00 87.44 98 LEU A CA 1
ATOM 740 C C . LEU A 1 98 ? -19.701 -4.850 1.478 1.00 87.44 98 LEU A C 1
ATOM 742 O O . LEU A 1 98 ? -18.694 -5.533 1.294 1.00 87.44 98 LEU A O 1
ATOM 746 N N . VAL A 1 99 ? -20.550 -4.542 0.493 1.00 91.69 99 VAL A N 1
ATOM 747 C CA . VAL A 1 99 ? -20.364 -4.980 -0.900 1.00 91.69 99 VAL A CA 1
ATOM 748 C C . VAL A 1 99 ? -19.043 -4.453 -1.459 1.00 91.69 99 VAL A C 1
ATOM 750 O O . VAL A 1 99 ? -18.285 -5.207 -2.065 1.00 91.69 99 VAL A O 1
ATOM 753 N N . THR A 1 100 ? -18.718 -3.187 -1.200 1.00 88.44 100 THR A N 1
ATOM 754 C CA . THR A 1 100 ? -17.468 -2.570 -1.666 1.00 88.44 100 THR A CA 1
ATOM 755 C C . THR A 1 100 ? -16.247 -3.199 -0.999 1.00 88.44 100 THR A C 1
ATOM 757 O O . THR A 1 100 ? -15.262 -3.504 -1.669 1.00 88.44 100 THR A O 1
ATOM 760 N N . VAL A 1 101 ? -16.308 -3.457 0.311 1.00 86.81 101 VAL A N 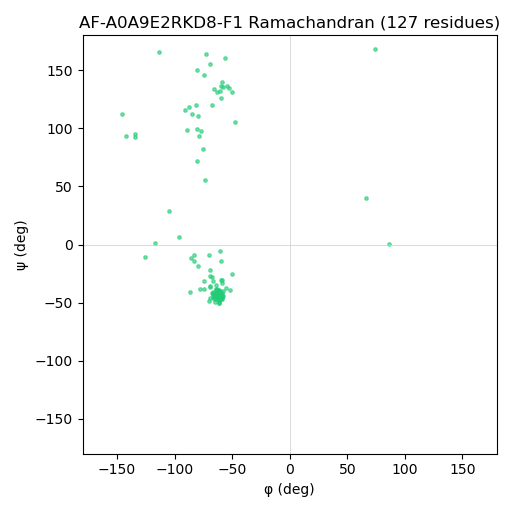1
ATOM 761 C CA . VAL A 1 101 ? -15.241 -4.174 1.025 1.00 86.81 101 VAL A CA 1
ATOM 762 C C . VAL A 1 101 ? -15.066 -5.582 0.458 1.00 86.81 101 VAL A C 1
ATOM 764 O O . VAL A 1 101 ? -13.934 -5.988 0.195 1.00 86.81 101 VAL A O 1
ATOM 767 N N . GLY A 1 102 ? -16.166 -6.295 0.209 1.00 88.19 102 GLY A N 1
ATOM 768 C CA . GLY A 1 102 ? -16.148 -7.614 -0.417 1.00 88.19 102 GLY A CA 1
ATOM 769 C C . GLY A 1 102 ? -15.527 -7.588 -1.813 1.00 88.19 102 GLY A C 1
ATOM 770 O O . GLY A 1 102 ? -14.676 -8.421 -2.112 1.00 88.19 102 GLY A O 1
ATOM 771 N N . ALA A 1 103 ? -15.872 -6.597 -2.637 1.00 85.69 103 ALA A N 1
ATOM 772 C CA . ALA A 1 103 ? -15.289 -6.420 -3.964 1.00 85.69 103 ALA A CA 1
ATOM 773 C C . ALA A 1 103 ? -13.775 -6.168 -3.897 1.00 85.69 103 ALA A C 1
ATOM 775 O O . ALA A 1 103 ? -13.025 -6.806 -4.632 1.00 85.69 103 ALA A O 1
ATOM 776 N N . ILE A 1 104 ? -13.313 -5.298 -2.989 1.00 83.88 104 ILE A N 1
ATOM 777 C CA . ILE A 1 104 ? -11.882 -5.009 -2.794 1.00 83.88 104 ILE A CA 1
ATOM 778 C C . ILE A 1 104 ? -11.119 -6.271 -2.372 1.00 83.88 104 ILE A C 1
ATOM 780 O O . ILE A 1 104 ? -10.054 -6.557 -2.918 1.00 83.88 104 ILE A O 1
ATOM 784 N N . VAL A 1 105 ? -11.661 -7.038 -1.421 1.00 83.12 105 VAL A N 1
ATOM 785 C CA . VAL A 1 105 ? -11.048 -8.295 -0.962 1.00 83.12 105 VAL A CA 1
ATOM 786 C C . 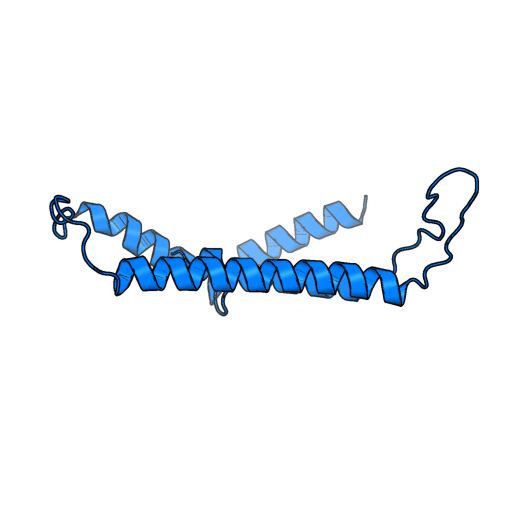VAL A 1 105 ? -11.041 -9.333 -2.086 1.00 83.12 105 VAL A C 1
ATOM 788 O O . VAL A 1 105 ? -10.004 -9.935 -2.356 1.00 83.12 105 VAL A O 1
ATOM 791 N N . GLY A 1 106 ? -12.170 -9.512 -2.776 1.00 85.00 106 GLY A N 1
ATOM 792 C CA . GLY A 1 106 ? -12.309 -10.474 -3.869 1.00 85.00 106 GLY A CA 1
ATOM 793 C C . GLY A 1 106 ? -11.349 -10.189 -5.023 1.00 85.00 106 GLY A C 1
ATOM 794 O O . GLY A 1 106 ? -10.635 -11.087 -5.463 1.00 85.00 106 GLY A O 1
ATOM 795 N N . LEU A 1 107 ? -11.261 -8.928 -5.455 1.00 80.31 107 LEU A N 1
ATOM 796 C CA . LEU A 1 107 ? -10.313 -8.494 -6.486 1.00 80.31 107 LEU A CA 1
ATOM 797 C C . LEU A 1 107 ? -8.851 -8.593 -6.029 1.00 80.31 107 LEU A C 1
ATOM 799 O O . LEU A 1 107 ? -7.984 -8.845 -6.862 1.00 80.31 107 LEU A O 1
ATOM 803 N N . GLY A 1 108 ? -8.572 -8.405 -4.734 1.00 74.31 108 GLY A N 1
ATOM 804 C CA . GLY A 1 108 ? -7.236 -8.591 -4.161 1.00 74.31 108 GLY A CA 1
ATOM 805 C C . GLY A 1 108 ? -6.764 -10.04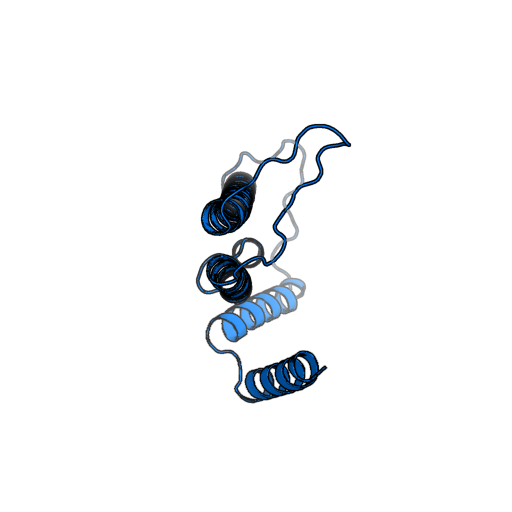7 -4.199 1.00 74.31 108 GLY A C 1
ATOM 806 O O . GLY A 1 108 ? -5.628 -10.311 -4.582 1.00 74.31 108 GLY A O 1
ATOM 807 N N . LEU A 1 109 ? -7.649 -10.992 -3.868 1.00 80.44 109 LEU A N 1
ATOM 808 C CA . LEU A 1 109 ? -7.330 -12.424 -3.840 1.00 80.44 109 LEU A CA 1
ATOM 809 C C . LEU A 1 109 ? -7.305 -13.060 -5.234 1.00 80.44 109 LEU A C 1
ATOM 811 O O . LEU A 1 109 ? -6.473 -13.923 -5.510 1.00 80.44 109 LEU A O 1
ATOM 815 N N . ALA A 1 110 ? -8.216 -12.650 -6.117 1.00 81.25 110 ALA A N 1
ATOM 816 C CA . ALA A 1 110 ? -8.349 -13.222 -7.447 1.00 81.25 110 ALA A CA 1
ATOM 817 C C . ALA A 1 110 ? -8.692 -12.135 -8.467 1.00 81.25 110 ALA A C 1
ATOM 819 O O . ALA A 1 110 ? -9.856 -11.827 -8.715 1.00 81.25 110 ALA A O 1
ATOM 820 N N . ILE A 1 111 ? -7.666 -11.582 -9.117 1.00 77.88 111 ILE A N 1
ATOM 821 C CA . ILE A 1 111 ? -7.871 -10.704 -10.273 1.00 77.88 111 ILE A CA 1
ATOM 822 C C . ILE A 1 111 ? -8.434 -11.557 -11.428 1.00 77.88 111 ILE A C 1
ATOM 824 O O . ILE A 1 111 ? -7.737 -12.477 -11.878 1.00 77.88 111 ILE A O 1
ATOM 828 N N . PRO A 1 112 ? -9.642 -11.259 -11.949 1.00 83.88 112 PRO A N 1
ATOM 829 C CA . PRO A 1 112 ? -10.235 -12.013 -13.049 1.00 83.88 112 PRO A CA 1
ATOM 830 C C . PRO A 1 112 ? -9.345 -11.999 -14.297 1.00 83.88 112 PRO A C 1
ATOM 832 O O . PRO A 1 112 ? -8.788 -10.961 -14.666 1.00 83.88 112 PRO A O 1
ATOM 835 N N . GLU A 1 113 ? -9.248 -13.130 -15.000 1.00 83.38 113 GLU A N 1
ATOM 836 C CA . GLU A 1 113 ? -8.457 -13.227 -16.236 1.00 83.38 113 GLU A CA 1
ATOM 837 C C . GLU A 1 113 ? -8.758 -12.151 -17.292 1.00 83.38 113 GLU A C 1
ATOM 839 O O . GLU A 1 113 ? -7.801 -11.668 -17.905 1.00 83.38 113 GLU A O 1
ATOM 844 N N . PRO A 1 114 ? -10.020 -11.734 -17.532 1.00 84.56 114 PRO A N 1
ATOM 845 C CA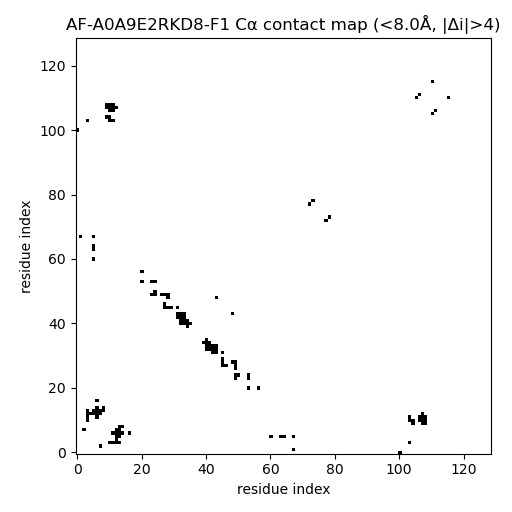 . PRO A 1 114 ? -10.307 -10.692 -18.515 1.00 84.56 114 PRO A CA 1
ATOM 846 C C . PRO A 1 114 ? -9.574 -9.384 -18.205 1.00 84.56 114 PRO A C 1
ATOM 848 O O . PRO A 1 114 ? -9.013 -8.763 -19.106 1.00 84.56 114 PRO A O 1
ATOM 851 N N . VAL A 1 115 ? -9.507 -9.011 -16.923 1.00 84.94 115 VAL A N 1
ATOM 852 C CA . VAL A 1 115 ? -8.820 -7.798 -16.464 1.00 84.94 115 VAL A CA 1
ATOM 853 C C . VAL A 1 115 ? -7.316 -7.925 -16.695 1.00 84.94 115 VAL A C 1
ATOM 855 O O . VAL A 1 115 ? -6.709 -7.021 -17.269 1.00 84.94 115 VAL A O 1
ATOM 858 N N . LYS A 1 116 ? -6.720 -9.079 -16.359 1.00 83.62 116 LYS A N 1
ATOM 859 C CA . LYS A 1 116 ? -5.293 -9.345 -16.621 1.00 83.62 116 LYS A CA 1
ATOM 860 C C . LYS A 1 116 ? -4.951 -9.232 -18.109 1.00 83.62 116 LYS A C 1
ATOM 862 O O . LYS A 1 116 ? -3.953 -8.608 -18.462 1.00 83.62 116 LYS A O 1
ATOM 867 N N . ARG A 1 117 ? -5.788 -9.794 -18.993 1.00 89.69 117 ARG A N 1
ATOM 868 C CA . ARG A 1 117 ? -5.580 -9.723 -20.452 1.00 89.69 117 ARG A CA 1
ATOM 869 C C . ARG A 1 117 ? -5.665 -8.290 -20.978 1.00 89.69 117 ARG A C 1
ATOM 871 O O . ARG A 1 117 ? -4.864 -7.918 -21.832 1.00 89.69 117 ARG A O 1
ATOM 878 N N . LEU A 1 118 ? -6.613 -7.492 -20.481 1.00 90.00 118 LEU A N 1
ATOM 879 C CA . LEU A 1 118 ? -6.750 -6.083 -20.864 1.00 90.00 118 LEU A CA 1
ATOM 880 C C . LEU A 1 118 ? -5.527 -5.265 -20.440 1.00 90.00 118 LEU A C 1
ATOM 882 O O . LEU A 1 118 ? -4.965 -4.547 -21.266 1.00 90.00 118 LEU A O 1
ATOM 886 N N . MET A 1 119 ? -5.074 -5.430 -19.194 1.00 86.25 119 MET A N 1
ATOM 887 C CA . MET A 1 119 ? -3.871 -4.760 -18.694 1.00 86.25 119 MET A CA 1
ATOM 888 C C . MET A 1 119 ? -2.632 -5.151 -19.505 1.00 86.25 119 MET A C 1
ATOM 890 O O . MET A 1 119 ? -1.899 -4.273 -19.951 1.00 86.25 119 MET A O 1
ATOM 894 N N . GLY A 1 120 ? -2.434 -6.446 -19.773 1.00 87.31 120 GLY A N 1
ATOM 895 C CA . GLY A 1 120 ? -1.304 -6.922 -20.577 1.00 87.31 120 GLY A CA 1
ATOM 896 C C . GLY A 1 120 ? -1.283 -6.330 -21.990 1.00 87.31 120 GLY A C 1
ATOM 897 O O . GLY A 1 120 ? -0.233 -5.901 -22.461 1.00 87.31 120 GLY A O 1
ATOM 898 N N . ARG A 1 121 ? -2.447 -6.226 -22.649 1.00 90.19 121 ARG A N 1
ATOM 899 C CA . ARG A 1 121 ? -2.561 -5.574 -23.967 1.00 90.19 121 ARG A CA 1
ATOM 900 C C . ARG A 1 121 ? -2.245 -4.081 -23.906 1.00 90.19 121 ARG A C 1
ATOM 902 O O . ARG A 1 121 ? -1.538 -3.586 -24.776 1.00 90.19 121 ARG A O 1
ATOM 909 N N . ALA A 1 122 ? -2.749 -3.374 -22.896 1.00 89.31 122 ALA A N 1
ATOM 910 C CA . ALA A 1 122 ? -2.486 -1.947 -22.729 1.00 89.31 122 ALA A CA 1
ATOM 911 C C . ALA A 1 122 ? -0.992 -1.666 -22.499 1.00 89.31 122 ALA A C 1
ATOM 913 O O . ALA A 1 122 ? -0.426 -0.791 -23.150 1.00 89.31 122 ALA A O 1
ATOM 914 N N . VAL A 1 123 ? -0.338 -2.451 -21.635 1.00 88.00 123 VAL A N 1
ATOM 915 C CA . VAL A 1 123 ? 1.107 -2.340 -21.375 1.00 88.00 123 VAL A CA 1
ATOM 916 C C . VAL A 1 123 ? 1.919 -2.650 -22.634 1.00 88.00 123 VAL A C 1
ATOM 918 O O . VAL A 1 123 ? 2.850 -1.914 -22.946 1.00 88.00 123 VAL A O 1
ATOM 921 N N . ALA A 1 124 ? 1.542 -3.680 -23.400 1.00 89.44 124 ALA A N 1
ATOM 922 C CA . ALA A 1 124 ? 2.224 -4.020 -24.648 1.00 89.44 124 ALA A CA 1
ATOM 923 C C . ALA A 1 124 ? 2.156 -2.883 -25.683 1.00 89.44 124 ALA A C 1
ATOM 925 O O . ALA A 1 124 ? 3.155 -2.591 -26.331 1.00 89.44 124 ALA A O 1
ATOM 926 N N . ILE A 1 125 ? 1.012 -2.199 -25.805 1.00 90.19 125 ILE A N 1
ATOM 927 C CA . ILE A 1 125 ? 0.884 -1.016 -26.675 1.00 90.19 125 ILE A CA 1
ATOM 928 C C . ILE A 1 125 ? 1.792 0.121 -26.188 1.00 90.19 125 ILE A C 1
ATOM 930 O O . ILE A 1 125 ? 2.399 0.807 -27.007 1.00 90.19 125 ILE A O 1
ATOM 934 N N . LEU A 1 126 ? 1.900 0.314 -24.870 1.00 86.69 126 LEU A N 1
ATOM 935 C CA . LEU A 1 126 ? 2.724 1.371 -24.286 1.00 86.69 126 LEU A CA 1
ATOM 936 C C . LEU A 1 126 ? 4.231 1.125 -24.482 1.00 86.69 126 LEU A C 1
ATOM 938 O O . LEU A 1 126 ? 4.960 2.082 -24.690 1.00 86.69 126 LEU A O 1
ATOM 942 N N . MET A 1 127 ? 4.690 -0.132 -24.423 1.00 81.06 127 MET A N 1
ATOM 943 C CA . MET A 1 127 ? 6.112 -0.491 -24.574 1.00 81.06 127 MET A CA 1
ATOM 944 C C . MET A 1 127 ? 6.602 -0.537 -26.028 1.00 81.06 127 MET A C 1
ATOM 946 O O . MET A 1 127 ? 7.806 -0.531 -26.261 1.00 81.06 127 MET A O 1
ATOM 950 N N . VAL A 1 128 ? 5.693 -0.633 -27.003 1.00 77.44 128 VAL A N 1
ATOM 951 C CA . VAL A 1 128 ? 6.033 -0.621 -28.441 1.00 77.44 128 VAL A CA 1
ATOM 952 C C . VAL A 1 128 ? 6.205 0.812 -28.974 1.00 77.44 128 VAL A C 1
ATOM 954 O O . VAL A 1 128 ? 6.657 0.999 -30.103 1.00 77.44 128 VAL A O 1
ATOM 957 N N . ARG A 1 129 ? 5.860 1.824 -28.171 1.00 48.56 129 ARG A N 1
ATOM 958 C CA . ARG A 1 129 ? 5.987 3.245 -28.504 1.00 48.56 129 ARG A CA 1
ATOM 959 C C . ARG A 1 129 ? 7.201 3.870 -27.829 1.00 48.56 129 ARG A C 1
ATOM 961 O O . ARG A 1 129 ? 7.736 4.821 -28.437 1.00 48.56 129 ARG A O 1
#